Protein AF-B0TQR8-F1 (afdb_monomer_lite)

Radius of gyration: 21.61 Å; chains: 1;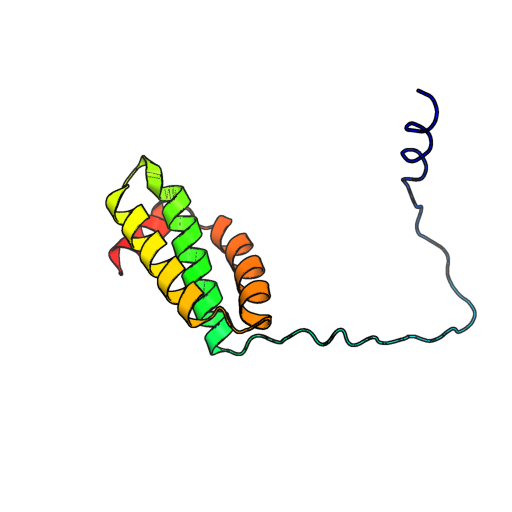 bounding box: 51×49×49 Å

Structure (mmCIF, N/CA/C/O backbone):
data_AF-B0TQR8-F1
#
_entry.id   AF-B0TQR8-F1
#
loop_
_atom_site.group_PDB
_atom_site.id
_atom_site.type_symbol
_atom_site.label_atom_id
_atom_site.label_alt_id
_atom_site.label_comp_id
_atom_site.label_asym_id
_atom_site.label_entity_id
_atom_site.label_seq_id
_atom_site.pdbx_PDB_ins_code
_atom_site.Cartn_x
_atom_site.Cartn_y
_atom_site.Cartn_z
_atom_site.occupancy
_atom_site.B_iso_or_equiv
_atom_site.auth_seq_id
_atom_site.auth_comp_id
_atom_site.auth_asym_id
_atom_site.auth_atom_id
_atom_site.pdbx_PDB_model_num
ATOM 1 N N . MET A 1 1 ? -37.621 -11.074 -23.873 1.00 51.97 1 MET A N 1
ATOM 2 C CA . MET A 1 1 ? -36.938 -11.550 -22.647 1.00 51.97 1 MET A CA 1
ATOM 3 C C . MET A 1 1 ? -36.572 -13.039 -22.744 1.00 51.97 1 MET A C 1
ATOM 5 O O . MET A 1 1 ? -36.926 -13.791 -21.853 1.00 51.97 1 MET A O 1
ATOM 9 N N . ASN A 1 2 ? -35.861 -13.483 -23.793 1.00 44.06 2 ASN A N 1
ATOM 10 C CA . ASN A 1 2 ? -35.463 -14.901 -23.924 1.00 44.06 2 ASN A CA 1
ATOM 11 C C . ASN A 1 2 ? -34.048 -15.139 -24.491 1.00 44.06 2 ASN A C 1
ATOM 13 O O . ASN A 1 2 ? -33.655 -16.284 -24.661 1.00 44.06 2 ASN A O 1
ATOM 17 N N . GLU A 1 3 ? -33.253 -14.087 -24.708 1.00 45.41 3 GLU A N 1
ATOM 18 C CA . GLU A 1 3 ? -31.890 -14.204 -25.267 1.00 45.41 3 GLU A CA 1
ATOM 19 C C . GLU A 1 3 ? -30.776 -14.059 -24.207 1.00 45.41 3 GLU A C 1
ATOM 21 O O . GLU A 1 3 ? -29.649 -14.490 -24.418 1.00 45.41 3 GLU A O 1
ATOM 26 N N . LEU A 1 4 ? -31.076 -13.542 -23.006 1.00 51.94 4 LEU A N 1
ATOM 27 C CA . LEU A 1 4 ? -30.062 -13.315 -21.960 1.00 51.94 4 LEU A CA 1
ATOM 28 C C . LEU A 1 4 ? -29.730 -14.547 -21.089 1.00 51.94 4 LEU A C 1
ATOM 30 O O . LEU A 1 4 ? -28.834 -14.471 -20.253 1.00 51.94 4 LEU A O 1
ATOM 34 N N . ARG A 1 5 ? -30.426 -15.683 -21.254 1.00 45.84 5 ARG A N 1
ATOM 35 C CA . ARG A 1 5 ? -30.239 -16.884 -20.407 1.00 45.84 5 ARG A CA 1
ATOM 36 C C . ARG A 1 5 ? -29.358 -17.978 -21.019 1.00 45.84 5 ARG A C 1
ATOM 38 O O . ARG A 1 5 ? -28.931 -18.861 -20.285 1.00 45.84 5 ARG A O 1
ATOM 45 N N . ARG A 1 6 ? -29.055 -17.931 -22.323 1.00 41.25 6 ARG A N 1
ATOM 46 C CA . ARG A 1 6 ? -28.234 -18.960 -22.998 1.00 41.25 6 ARG A CA 1
ATOM 47 C C . ARG A 1 6 ? -26.723 -18.725 -22.913 1.00 41.25 6 ARG A C 1
ATOM 49 O O . ARG A 1 6 ? -25.966 -19.677 -23.049 1.00 41.25 6 ARG A O 1
ATOM 56 N N . LEU A 1 7 ? -26.281 -17.503 -22.613 1.00 49.50 7 LEU A N 1
ATOM 57 C CA . LEU A 1 7 ? -24.852 -17.172 -22.502 1.00 49.50 7 LEU A CA 1
ATOM 58 C C . LEU A 1 7 ? -24.207 -17.600 -21.168 1.00 49.50 7 LEU A C 1
ATOM 60 O O . LEU A 1 7 ? -22.990 -17.537 -21.038 1.00 49.50 7 LEU A O 1
ATOM 64 N N . VAL A 1 8 ? -24.991 -18.066 -20.187 1.00 50.28 8 VAL A N 1
ATOM 65 C CA . VAL A 1 8 ? -24.501 -18.403 -18.832 1.00 50.28 8 VAL A CA 1
ATOM 66 C C . VAL A 1 8 ? -24.245 -19.913 -18.639 1.00 50.28 8 VAL A C 1
ATOM 68 O O . VAL A 1 8 ? -23.695 -20.315 -17.620 1.00 50.28 8 VAL A O 1
ATOM 71 N N . SER A 1 9 ? -24.562 -20.771 -19.616 1.00 46.19 9 SER A N 1
ATOM 72 C CA . SER A 1 9 ? -24.519 -22.239 -19.434 1.00 46.19 9 SER A CA 1
ATOM 73 C C . SER A 1 9 ? -23.352 -22.979 -20.095 1.00 46.19 9 SER A C 1
ATOM 75 O O . SER A 1 9 ? -23.351 -24.202 -20.062 1.00 46.19 9 SER A O 1
ATOM 77 N N . SER A 1 10 ? -22.342 -22.297 -20.642 1.00 44.28 10 SER A N 1
ATOM 78 C CA . SER A 1 10 ? -21.128 -22.976 -21.147 1.00 44.28 10 SER A CA 1
ATOM 79 C C . SER A 1 10 ? -19.895 -22.730 -20.272 1.00 44.28 10 SER A C 1
ATOM 81 O O . SER A 1 10 ? -18.758 -22.772 -20.741 1.00 44.28 10 SER A O 1
ATOM 83 N N . LEU A 1 11 ? -20.136 -22.462 -18.986 1.00 47.81 11 LEU A N 1
ATOM 84 C CA . LEU A 1 11 ? -19.151 -22.629 -17.929 1.00 47.81 11 LEU A CA 1
ATOM 85 C C . LEU A 1 11 ? -18.955 -24.137 -17.691 1.00 47.81 11 LEU A C 1
ATOM 87 O O . LEU A 1 11 ? -19.932 -24.879 -17.694 1.00 47.81 11 LEU A O 1
ATOM 91 N N . ILE A 1 12 ? -17.721 -24.525 -17.359 1.00 52.12 12 ILE A N 1
ATOM 92 C CA . ILE A 1 12 ? -17.266 -25.849 -16.885 1.00 52.12 12 ILE A CA 1
ATOM 93 C C . ILE A 1 12 ? -16.590 -26.700 -17.978 1.00 52.12 12 ILE A C 1
ATOM 95 O O . ILE A 1 12 ? -17.172 -27.554 -18.637 1.00 52.12 12 ILE A O 1
ATOM 99 N N . VAL A 1 13 ? -15.288 -26.443 -18.104 1.00 51.03 13 VAL A N 1
ATOM 100 C CA . VAL A 1 13 ? -14.262 -27.292 -18.721 1.00 51.03 13 VAL A CA 1
ATOM 101 C C . VAL A 1 13 ? -14.059 -28.550 -17.865 1.00 51.03 13 VAL A C 1
ATOM 103 O O . VAL A 1 13 ? -13.998 -28.419 -16.640 1.00 51.03 13 VAL A O 1
ATOM 106 N N . PRO A 1 14 ? -13.792 -29.722 -18.465 1.00 44.97 14 PRO A N 1
ATOM 107 C CA . PRO A 1 14 ? -12.927 -30.708 -17.841 1.00 44.97 14 PRO A CA 1
ATOM 108 C C . PRO A 1 14 ? -11.617 -30.855 -18.620 1.00 44.97 14 PRO A C 1
ATOM 110 O O . PRO A 1 14 ? -11.565 -31.205 -19.795 1.00 44.97 14 PRO A O 1
ATOM 113 N N . THR A 1 15 ? -10.540 -30.565 -17.902 1.00 58.03 15 THR A N 1
ATOM 114 C CA . THR A 1 15 ? -9.149 -30.895 -18.191 1.00 58.03 15 THR A CA 1
ATOM 115 C C . THR A 1 15 ? -8.943 -32.409 -18.262 1.00 58.03 15 THR A C 1
ATOM 117 O O . THR A 1 15 ? -9.255 -33.087 -17.285 1.00 58.03 15 THR A O 1
ATOM 120 N N . SER A 1 16 ? -8.362 -32.926 -19.349 1.00 49.31 16 SER A N 1
ATOM 121 C CA . SER A 1 16 ? -7.300 -33.961 -19.390 1.00 49.31 16 SER A CA 1
ATOM 122 C C . SER A 1 16 ? -7.269 -34.695 -20.741 1.00 49.31 16 SER A C 1
ATOM 124 O O . SER A 1 16 ? -8.287 -34.815 -21.406 1.00 49.31 16 SER A O 1
ATOM 126 N N . VAL A 1 17 ? -6.086 -35.227 -21.085 1.00 53.84 17 VAL A N 1
ATOM 127 C CA . VAL A 1 17 ? -5.749 -36.099 -22.238 1.00 53.84 17 VAL A CA 1
ATOM 128 C C . VAL A 1 17 ? -5.127 -35.399 -23.470 1.00 53.84 17 VAL A C 1
ATOM 130 O O . VAL A 1 17 ? -5.757 -35.148 -24.485 1.00 53.84 17 VAL A O 1
ATOM 133 N N . TRP A 1 18 ? -3.842 -35.064 -23.300 1.00 47.38 18 TRP A N 1
ATOM 134 C CA . TRP A 1 18 ? -2.667 -35.363 -24.143 1.00 47.38 18 TRP A CA 1
ATOM 135 C C . TRP A 1 18 ? -2.741 -35.362 -25.691 1.00 47.38 18 TRP A C 1
ATOM 137 O O . TRP A 1 18 ? -3.344 -36.235 -26.297 1.00 47.38 18 TRP A O 1
ATOM 147 N N . LEU A 1 19 ? -1.888 -34.481 -26.250 1.00 53.06 19 LEU A N 1
ATOM 148 C CA . LEU A 1 19 ? -1.035 -34.598 -27.453 1.00 53.06 19 LEU A CA 1
ATOM 149 C C . LEU A 1 19 ? -1.685 -34.841 -28.829 1.00 53.06 19 LEU A C 1
ATOM 151 O O . LEU A 1 19 ? -2.234 -35.899 -29.092 1.00 53.06 19 LEU A O 1
ATOM 155 N N . VAL A 1 20 ? -1.431 -33.924 -29.772 1.00 46.81 20 VAL A N 1
ATOM 156 C CA . VAL A 1 20 ? -0.540 -34.102 -30.947 1.00 46.81 20 VAL A CA 1
ATOM 157 C C . VAL A 1 20 ? -0.717 -32.893 -31.879 1.00 46.81 20 VAL A C 1
ATOM 159 O O . VAL A 1 20 ? -1.835 -32.508 -32.198 1.00 46.81 20 VAL A O 1
ATOM 162 N N . GLY A 1 21 ? 0.397 -32.353 -32.381 1.00 39.78 21 GLY A N 1
ATOM 163 C CA . GLY A 1 21 ? 0.416 -31.637 -33.663 1.00 39.78 21 GLY A CA 1
ATOM 164 C C . GLY A 1 21 ? 0.558 -30.126 -33.546 1.00 39.78 21 GLY A C 1
ATOM 165 O O . GLY A 1 21 ? -0.332 -29.437 -33.069 1.00 39.78 21 GLY A O 1
ATOM 166 N N . GLY A 1 22 ? 1.714 -29.623 -33.976 1.00 52.28 22 GLY A N 1
ATOM 167 C CA . GLY A 1 22 ? 2.142 -28.241 -33.814 1.00 52.28 22 GLY A CA 1
ATOM 168 C C . GLY A 1 22 ? 1.182 -27.178 -34.345 1.00 52.28 22 GLY A C 1
ATOM 169 O O . GLY A 1 22 ? 0.644 -27.277 -35.440 1.00 52.28 22 GLY A O 1
ATOM 170 N N . ALA A 1 23 ? 1.096 -26.088 -33.592 1.00 44.97 23 ALA A N 1
ATOM 171 C CA . ALA A 1 23 ? 0.840 -24.762 -34.121 1.00 44.97 23 ALA A CA 1
ATOM 172 C C . ALA A 1 23 ? 1.439 -23.753 -33.138 1.00 44.97 23 ALA A C 1
ATOM 174 O O . ALA A 1 23 ? 0.954 -23.589 -32.025 1.00 44.97 23 ALA A O 1
ATOM 175 N N . MET A 1 24 ? 2.550 -23.147 -33.560 1.00 46.03 24 MET A N 1
ATOM 176 C CA . MET A 1 24 ? 2.937 -21.778 -33.233 1.00 46.03 24 MET A CA 1
ATOM 177 C C . MET A 1 24 ? 2.690 -21.363 -31.772 1.00 46.03 24 MET A C 1
ATOM 179 O O . MET A 1 24 ? 1.693 -20.726 -31.435 1.00 46.03 24 MET A O 1
ATOM 183 N N . PHE A 1 25 ? 3.671 -21.648 -30.910 1.00 47.56 25 PHE A N 1
ATOM 184 C CA . PHE A 1 25 ? 3.898 -2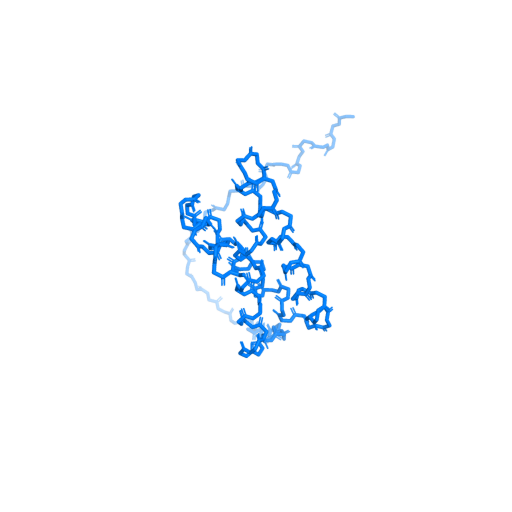0.843 -29.711 1.00 47.56 25 PHE A CA 1
ATOM 185 C C . PHE A 1 25 ? 4.241 -19.425 -30.189 1.00 47.56 25 PHE A C 1
ATOM 187 O O . PHE A 1 25 ? 5.401 -19.045 -30.332 1.00 47.56 25 PHE A O 1
ATOM 194 N N . GLY A 1 26 ? 3.206 -18.647 -30.505 1.00 45.12 26 GLY A N 1
ATOM 195 C CA . GLY A 1 26 ? 3.282 -17.204 -30.538 1.00 45.12 26 GLY A CA 1
ATOM 196 C C . GLY A 1 26 ? 3.579 -16.774 -29.116 1.00 45.12 26 GLY A C 1
ATOM 197 O O . GLY A 1 26 ? 2.668 -16.488 -28.344 1.00 45.12 26 GLY A O 1
ATOM 198 N N . LEU A 1 27 ? 4.861 -16.784 -28.753 1.00 45.66 27 LEU A N 1
ATOM 199 C CA . LEU A 1 27 ? 5.362 -16.085 -27.588 1.00 45.66 27 LEU A CA 1
ATOM 200 C C . LEU A 1 27 ? 5.191 -14.598 -27.900 1.00 45.66 27 LEU A C 1
ATOM 202 O O . LEU A 1 27 ? 6.136 -13.898 -28.253 1.00 45.66 27 LEU A O 1
ATOM 206 N N . THR A 1 28 ? 3.953 -14.111 -27.812 1.00 44.28 28 THR A N 1
ATOM 207 C CA . THR A 1 28 ? 3.710 -12.701 -27.581 1.00 44.28 28 THR A CA 1
ATOM 208 C C . THR A 1 28 ? 4.326 -12.440 -26.218 1.00 44.28 28 THR A C 1
ATOM 210 O O . THR A 1 28 ? 3.694 -12.639 -25.179 1.00 44.28 28 THR A O 1
ATOM 213 N N . VAL A 1 29 ? 5.602 -12.060 -26.215 1.00 47.03 29 VAL A N 1
ATOM 214 C CA . VAL A 1 29 ? 6.160 -11.254 -25.144 1.00 47.03 29 VAL A CA 1
ATOM 215 C C . VAL A 1 29 ? 5.290 -10.006 -25.115 1.00 47.03 29 VAL A C 1
ATOM 217 O O . VAL A 1 29 ? 5.512 -9.040 -25.834 1.00 47.03 29 VAL A O 1
ATOM 220 N N . ALA A 1 30 ? 4.200 -10.067 -24.349 1.00 43.59 30 ALA A N 1
ATOM 221 C CA . ALA A 1 30 ? 3.558 -8.867 -23.873 1.00 43.59 30 ALA A CA 1
ATOM 222 C C . ALA A 1 30 ? 4.694 -8.117 -23.189 1.00 43.59 30 ALA A C 1
ATOM 224 O O . ALA A 1 30 ? 5.246 -8.625 -22.211 1.00 43.59 30 ALA A O 1
ATOM 225 N N . SER A 1 31 ? 5.128 -7.010 -23.793 1.00 41.91 31 SER A N 1
ATOM 226 C CA . SER A 1 31 ? 6.150 -6.125 -23.255 1.00 41.91 31 SER A CA 1
ATOM 227 C C . SER A 1 31 ? 5.636 -5.613 -21.920 1.00 41.91 31 SER A C 1
ATOM 229 O O . SER A 1 31 ? 5.004 -4.565 -21.821 1.00 41.91 31 SER A O 1
ATOM 231 N N . ASP A 1 32 ? 5.823 -6.421 -20.885 1.00 52.16 32 ASP A N 1
ATOM 232 C CA . ASP A 1 32 ? 5.530 -6.063 -19.525 1.00 52.16 32 ASP A CA 1
ATOM 233 C C . ASP A 1 32 ? 6.496 -4.939 -19.214 1.00 52.16 32 ASP A C 1
ATOM 235 O O . ASP A 1 32 ? 7.691 -5.184 -19.052 1.00 52.16 32 ASP A O 1
ATOM 239 N N . ALA A 1 33 ? 5.978 -3.708 -19.178 1.00 56.41 33 ALA A N 1
ATOM 240 C CA . ALA A 1 33 ? 6.696 -2.558 -18.664 1.00 56.41 33 ALA A CA 1
ATOM 241 C C . ALA A 1 33 ? 7.228 -2.950 -17.282 1.00 56.41 33 ALA A C 1
ATOM 243 O O . ALA A 1 33 ? 6.484 -3.052 -16.299 1.00 56.41 33 ALA A O 1
ATOM 244 N N . HIS A 1 34 ? 8.503 -3.319 -17.243 1.00 59.34 34 HIS A N 1
ATOM 245 C CA . HIS A 1 34 ? 9.104 -3.906 -16.069 1.00 59.34 34 HIS A CA 1
ATOM 246 C C . HIS A 1 34 ? 9.499 -2.745 -15.179 1.00 59.34 34 HIS A C 1
ATOM 248 O O . HIS A 1 34 ? 10.378 -1.968 -15.534 1.00 59.34 34 HIS A O 1
ATOM 254 N N . ALA A 1 35 ? 8.815 -2.611 -14.043 1.00 65.75 35 ALA A N 1
ATOM 255 C CA . ALA A 1 35 ? 9.127 -1.557 -13.096 1.00 65.75 35 ALA A CA 1
ATOM 256 C C . ALA A 1 35 ? 10.606 -1.646 -12.690 1.00 65.75 35 ALA A C 1
ATOM 258 O O . ALA A 1 35 ? 11.064 -2.714 -12.247 1.00 65.75 35 ALA A O 1
ATOM 259 N N . GLY A 1 36 ? 11.324 -0.533 -12.822 1.00 77.44 36 GLY A N 1
ATOM 260 C CA . GLY A 1 36 ? 12.669 -0.372 -12.290 1.00 77.44 36 GLY A CA 1
ATOM 261 C C . GLY A 1 36 ? 12.688 -0.591 -10.776 1.00 77.44 36 GLY A C 1
ATOM 262 O O . GLY A 1 36 ? 11.649 -0.617 -10.109 1.00 77.44 36 GLY A O 1
ATOM 263 N N . PHE A 1 37 ? 13.878 -0.779 -10.205 1.00 78.81 37 PHE A N 1
ATOM 264 C CA . PHE A 1 37 ? 14.012 -0.983 -8.759 1.00 78.81 37 PHE A CA 1
ATOM 265 C C . PHE A 1 37 ? 13.388 0.174 -7.958 1.00 78.81 37 PHE A C 1
ATOM 267 O O . PHE A 1 37 ? 12.600 -0.076 -7.048 1.00 78.81 37 PHE A O 1
ATOM 274 N N . ASP A 1 38 ? 13.649 1.417 -8.366 1.00 80.81 38 ASP A N 1
ATOM 275 C CA . ASP A 1 38 ? 13.091 2.621 -7.739 1.00 80.81 38 ASP A CA 1
ATOM 276 C C . ASP A 1 38 ? 11.552 2.651 -7.790 1.00 80.81 38 ASP A C 1
ATOM 278 O O . ASP A 1 38 ? 10.886 2.855 -6.776 1.00 80.81 38 ASP A O 1
ATOM 282 N N . GLU A 1 39 ? 10.963 2.313 -8.940 1.00 80.75 39 GLU A N 1
ATOM 283 C CA . GLU A 1 39 ? 9.508 2.249 -9.108 1.00 80.75 39 GLU A CA 1
ATOM 284 C C . GLU A 1 39 ? 8.870 1.156 -8.243 1.00 80.75 39 GLU A C 1
ATOM 286 O O . GLU A 1 39 ? 7.782 1.352 -7.704 1.00 80.75 39 GLU A O 1
ATOM 291 N N . LYS A 1 40 ? 9.536 0.006 -8.067 1.00 85.81 40 LYS A N 1
ATOM 292 C CA . LYS A 1 40 ? 9.068 -1.067 -7.171 1.00 85.81 40 LYS A CA 1
ATOM 293 C C . LYS A 1 40 ? 9.098 -0.632 -5.711 1.00 85.81 40 LYS A C 1
ATOM 295 O O . LYS A 1 40 ? 8.164 -0.936 -4.966 1.00 85.81 40 LYS A O 1
ATOM 300 N N . VAL A 1 41 ? 10.156 0.067 -5.302 1.00 86.75 41 VAL A N 1
ATOM 301 C CA . VAL A 1 41 ? 10.293 0.601 -3.943 1.00 86.75 41 VAL A CA 1
ATOM 302 C C . VAL A 1 41 ? 9.209 1.647 -3.691 1.00 86.75 41 VAL A C 1
ATOM 304 O O . VAL A 1 41 ? 8.429 1.489 -2.748 1.00 86.75 41 VAL A O 1
ATOM 307 N N . ALA A 1 42 ? 9.078 2.634 -4.579 1.00 86.19 42 ALA A N 1
ATOM 308 C CA . ALA A 1 42 ? 8.039 3.657 -4.525 1.00 86.19 42 ALA A CA 1
ATOM 309 C C . ALA A 1 42 ? 6.631 3.040 -4.475 1.00 86.19 42 ALA A C 1
ATOM 311 O O . ALA A 1 42 ? 5.820 3.391 -3.617 1.00 86.19 42 ALA A O 1
ATOM 312 N N . ALA A 1 43 ? 6.353 2.054 -5.332 1.00 88.31 43 ALA A N 1
ATOM 313 C CA . ALA A 1 43 ? 5.081 1.340 -5.360 1.00 88.31 43 ALA A CA 1
ATOM 314 C C . ALA A 1 43 ? 4.792 0.594 -4.048 1.00 88.31 43 ALA A C 1
ATOM 316 O O . ALA A 1 43 ? 3.662 0.621 -3.565 1.00 88.31 43 ALA A O 1
ATOM 317 N N . SER A 1 44 ? 5.799 -0.048 -3.446 1.00 89.62 44 SER A N 1
ATOM 318 C CA . SER A 1 44 ? 5.670 -0.732 -2.153 1.00 89.62 44 SER A CA 1
ATOM 319 C C . SER A 1 44 ? 5.353 0.245 -1.018 1.00 89.62 44 SER A C 1
ATOM 321 O O . SER A 1 44 ? 4.468 -0.029 -0.204 1.00 89.62 44 SER A O 1
ATOM 323 N N . PHE A 1 45 ? 6.042 1.387 -0.952 1.00 90.00 45 PHE A N 1
ATOM 324 C CA . PHE A 1 45 ? 5.784 2.397 0.078 1.00 90.00 45 PHE A CA 1
ATOM 325 C C . PHE A 1 45 ? 4.411 3.047 -0.090 1.00 90.00 45 PHE A C 1
ATOM 327 O O . PHE A 1 45 ? 3.624 3.038 0.858 1.00 90.00 45 PHE A O 1
ATOM 334 N N . ALA A 1 46 ? 4.076 3.503 -1.299 1.00 90.31 46 ALA A N 1
ATOM 335 C CA . ALA A 1 46 ? 2.769 4.084 -1.595 1.00 90.31 46 ALA A CA 1
ATOM 336 C C . ALA A 1 46 ? 1.627 3.107 -1.265 1.00 90.31 46 ALA A C 1
ATOM 338 O O . ALA A 1 46 ? 0.666 3.475 -0.592 1.00 90.31 46 ALA A O 1
ATOM 339 N N . ALA A 1 47 ? 1.768 1.831 -1.644 1.00 93.25 47 ALA A N 1
ATOM 340 C CA . ALA A 1 47 ? 0.788 0.793 -1.337 1.00 93.25 47 ALA A CA 1
ATOM 341 C C . ALA A 1 47 ? 0.592 0.586 0.175 1.00 93.25 47 ALA A C 1
ATOM 343 O O . ALA A 1 47 ? -0.540 0.459 0.646 1.00 93.25 47 ALA A O 1
ATOM 344 N N . LYS A 1 48 ? 1.681 0.556 0.954 1.00 93.12 48 LYS A N 1
ATOM 345 C CA . LYS A 1 48 ? 1.611 0.434 2.419 1.00 93.12 48 LYS A CA 1
ATOM 346 C C . LYS A 1 48 ? 0.922 1.640 3.044 1.00 93.12 48 LYS A C 1
ATOM 348 O O . LYS A 1 48 ? 0.057 1.457 3.900 1.00 93.12 48 LYS A O 1
ATOM 353 N N . TYR A 1 49 ? 1.27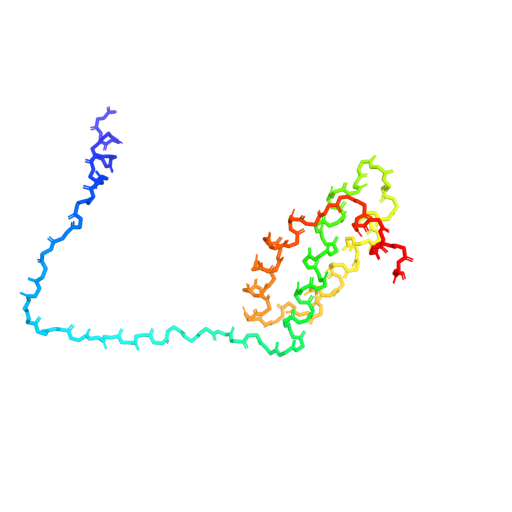7 2.847 2.615 1.00 93.31 49 TYR A N 1
ATOM 354 C CA . TYR A 1 49 ? 0.703 4.074 3.154 1.00 93.31 49 TYR A CA 1
ATOM 355 C C . TYR A 1 49 ? -0.784 4.201 2.840 1.00 93.31 49 TYR A C 1
ATOM 357 O O . TYR A 1 49 ? -1.564 4.464 3.753 1.00 93.31 49 TYR A O 1
ATOM 365 N N . GLU A 1 50 ? -1.205 3.900 1.612 1.00 94.06 50 GLU A N 1
ATOM 366 C CA . GLU A 1 50 ? -2.618 3.953 1.234 1.00 94.06 50 GLU A CA 1
ATOM 367 C C . GLU A 1 50 ? -3.459 2.948 2.038 1.00 94.06 50 GLU A C 1
ATOM 369 O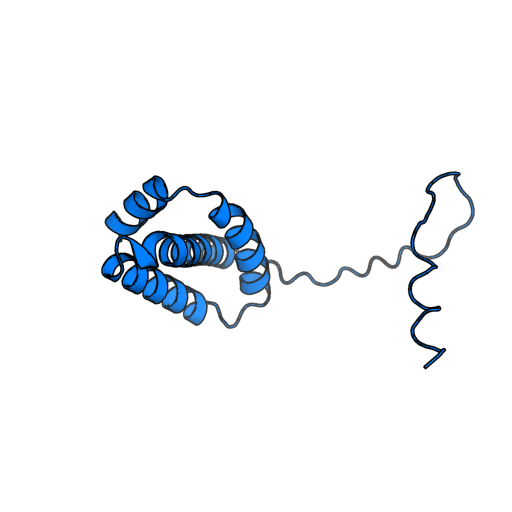 O . GLU A 1 50 ? -4.501 3.293 2.601 1.00 94.06 50 GLU A O 1
ATOM 374 N N . VAL A 1 51 ? -2.993 1.701 2.164 1.00 94.62 51 VAL A N 1
ATOM 375 C CA . VAL A 1 51 ? -3.706 0.683 2.947 1.00 94.62 51 VAL A CA 1
ATOM 376 C C . VAL A 1 51 ? -3.756 1.056 4.426 1.00 94.62 51 VAL A C 1
ATOM 378 O O . VAL A 1 51 ? -4.797 0.908 5.071 1.00 94.62 51 VAL A O 1
ATOM 381 N N . CYS A 1 52 ? -2.651 1.548 4.982 1.00 93.00 52 CYS A N 1
ATOM 382 C CA . CYS A 1 52 ? -2.618 1.957 6.375 1.00 93.00 52 CYS A CA 1
ATOM 383 C C . CYS A 1 52 ? -3.486 3.188 6.644 1.00 93.00 52 CYS A C 1
ATOM 385 O O . CYS A 1 52 ? -4.148 3.220 7.681 1.00 93.00 52 CYS A O 1
ATOM 387 N N . ALA A 1 53 ? -3.576 4.133 5.707 1.00 94.19 53 ALA A N 1
ATOM 388 C CA . ALA A 1 53 ? -4.508 5.251 5.786 1.00 94.19 53 ALA A CA 1
ATOM 389 C C . ALA A 1 53 ? -5.957 4.756 5.884 1.00 94.19 53 ALA A C 1
ATOM 391 O O . ALA A 1 53 ? -6.680 5.132 6.805 1.00 94.19 53 ALA A O 1
ATOM 392 N N . LEU A 1 54 ? -6.362 3.831 5.007 1.00 93.81 54 LEU A N 1
ATOM 393 C CA . LEU A 1 54 ? -7.706 3.243 5.037 1.00 93.81 54 LEU A CA 1
ATOM 394 C C . LEU A 1 54 ? -7.999 2.532 6.364 1.00 93.81 54 LEU A C 1
ATOM 396 O O . LEU A 1 54 ? -9.082 2.680 6.923 1.00 93.81 54 LEU A O 1
ATOM 400 N N . LYS A 1 55 ? -7.027 1.787 6.899 1.00 92.25 55 LYS A N 1
ATOM 401 C CA . LYS A 1 55 ? -7.191 1.037 8.154 1.00 92.25 55 LYS A CA 1
ATOM 402 C C . LYS A 1 55 ? -7.189 1.912 9.406 1.00 92.25 55 LYS A C 1
ATOM 404 O O . LYS A 1 55 ? -7.717 1.476 10.434 1.00 92.25 55 LYS A O 1
ATOM 409 N N . LEU A 1 56 ? -6.564 3.088 9.346 1.00 91.56 56 LEU A N 1
ATOM 410 C CA . LEU A 1 56 ? -6.461 4.025 10.464 1.00 91.56 56 LEU A CA 1
ATOM 411 C C . LEU A 1 56 ? -7.498 5.146 10.423 1.00 91.56 56 LEU A C 1
ATOM 413 O O . LEU A 1 56 ? -7.676 5.770 11.468 1.00 91.56 56 LEU A O 1
ATOM 417 N N . LYS A 1 57 ? -8.203 5.342 9.298 1.00 92.06 57 LYS A N 1
ATOM 418 C CA . LYS A 1 57 ? -9.175 6.424 9.057 1.00 92.06 57 LYS A CA 1
ATOM 419 C C . LYS A 1 57 ? -10.085 6.716 10.252 1.00 92.06 57 LYS A C 1
ATOM 421 O O . LYS A 1 57 ? -10.193 7.865 10.655 1.00 92.06 57 LYS A O 1
ATOM 426 N N . ASP A 1 58 ? -10.669 5.677 10.846 1.00 89.06 58 ASP A N 1
ATOM 427 C CA . ASP A 1 58 ? -11.648 5.834 11.932 1.00 89.06 58 ASP A CA 1
ATOM 428 C C . ASP A 1 58 ? -11.001 5.943 13.323 1.00 89.06 58 ASP A C 1
ATOM 430 O O . ASP A 1 58 ? -11.616 6.421 14.265 1.00 89.06 58 ASP A O 1
ATOM 434 N N . SER A 1 59 ? -9.755 5.482 13.476 1.00 89.62 59 SER A N 1
ATOM 435 C CA . SER A 1 59 ? -9.080 5.430 14.784 1.00 89.62 59 SER A CA 1
ATOM 436 C C . SER A 1 59 ? -8.115 6.586 15.031 1.00 89.62 59 SER A C 1
ATOM 438 O O . SER A 1 59 ? -7.912 6.977 16.172 1.00 89.62 59 SER A O 1
ATOM 440 N N . ASN A 1 60 ? -7.449 7.069 13.982 1.00 87.75 60 ASN A N 1
ATOM 441 C CA . ASN A 1 60 ? -6.447 8.132 14.015 1.00 87.75 60 ASN A CA 1
ATOM 442 C C . ASN A 1 60 ? -6.523 8.889 12.678 1.00 87.75 60 ASN A C 1
ATOM 444 O O . ASN A 1 60 ? -5.690 8.660 11.794 1.00 87.75 60 ASN A O 1
ATOM 448 N N . PRO A 1 61 ? -7.536 9.757 12.503 1.00 89.25 61 PRO A N 1
ATOM 449 C CA . PRO A 1 61 ? -7.815 10.409 11.225 1.00 89.25 61 PRO A CA 1
ATOM 450 C C . PRO A 1 61 ? -6.659 11.297 10.753 1.00 89.25 61 PRO A C 1
ATOM 452 O O . PRO A 1 61 ? -6.344 11.292 9.569 1.00 89.25 61 PRO A O 1
ATOM 455 N N . ILE A 1 62 ? -5.962 11.978 11.669 1.00 89.69 62 ILE A N 1
ATOM 456 C CA . ILE A 1 62 ? -4.801 12.824 11.343 1.00 89.69 62 ILE A CA 1
ATOM 457 C C . ILE A 1 62 ? -3.692 11.986 10.691 1.00 89.69 62 ILE A C 1
ATOM 459 O O . ILE A 1 62 ? -3.258 12.286 9.584 1.00 89.69 62 ILE A O 1
ATOM 463 N N . MET A 1 63 ? -3.296 10.873 11.323 1.00 89.25 63 MET A N 1
ATOM 464 C CA . MET A 1 63 ? -2.285 9.964 10.762 1.00 89.25 63 MET A CA 1
ATOM 465 C C . MET A 1 63 ? -2.733 9.352 9.433 1.00 89.25 63 MET A C 1
ATOM 467 O O . MET A 1 63 ? -1.917 9.161 8.534 1.00 89.25 63 MET A O 1
ATOM 471 N N . ALA A 1 64 ? -4.022 9.031 9.298 1.00 91.94 64 ALA A N 1
ATOM 472 C CA . ALA A 1 64 ? -4.564 8.496 8.057 1.00 91.94 64 ALA A CA 1
ATOM 473 C C . ALA A 1 64 ? -4.480 9.510 6.906 1.00 91.94 64 ALA A C 1
ATOM 475 O O . ALA A 1 64 ? -4.112 9.133 5.794 1.00 91.94 64 ALA A O 1
ATOM 476 N N . ILE A 1 65 ? -4.768 10.786 7.173 1.00 92.31 65 ILE A N 1
ATOM 477 C CA . ILE A 1 65 ? -4.644 11.869 6.191 1.00 92.31 65 ILE A CA 1
ATOM 478 C C . ILE A 1 65 ? -3.179 12.052 5.786 1.00 92.31 65 ILE A C 1
ATOM 480 O O . ILE A 1 65 ? -2.890 12.065 4.592 1.00 92.31 65 ILE A O 1
ATOM 484 N N . THR A 1 66 ? -2.248 12.100 6.745 1.00 91.94 66 THR A N 1
ATOM 485 C CA . THR A 1 66 ? -0.808 12.222 6.456 1.00 91.94 66 THR A CA 1
ATOM 486 C C . THR A 1 66 ? -0.299 11.068 5.594 1.00 91.94 66 THR A C 1
ATOM 488 O O . THR A 1 66 ? 0.376 11.288 4.590 1.00 91.94 66 THR A O 1
ATOM 491 N N . LEU A 1 67 ? -0.664 9.829 5.942 1.00 92.25 67 LEU A N 1
ATOM 492 C CA . LEU A 1 67 ? -0.304 8.642 5.164 1.00 92.25 67 LEU A CA 1
ATOM 493 C C . LEU A 1 67 ? -0.860 8.702 3.742 1.00 92.25 67 LEU A C 1
ATOM 495 O O . LEU A 1 67 ? -0.154 8.370 2.794 1.00 92.25 67 LEU A O 1
ATOM 499 N N . LYS A 1 68 ? -2.116 9.129 3.586 1.00 92.88 68 LYS A N 1
ATOM 500 C CA . LYS A 1 68 ? -2.730 9.265 2.268 1.00 92.88 68 LYS A CA 1
ATOM 501 C C . LYS A 1 68 ? -2.029 10.335 1.432 1.00 92.88 68 LYS A C 1
ATOM 503 O O . LYS A 1 68 ? -1.674 10.052 0.296 1.00 92.88 68 LYS A O 1
ATOM 508 N N . ALA A 1 69 ? -1.741 11.497 2.013 1.00 92.44 69 ALA A N 1
ATOM 509 C CA . ALA A 1 69 ? -1.007 12.561 1.336 1.00 92.44 69 ALA A CA 1
ATOM 510 C C . ALA A 1 69 ? 0.377 12.088 0.859 1.00 92.44 69 ALA A C 1
ATOM 512 O O . ALA A 1 69 ? 0.743 12.329 -0.286 1.00 92.44 69 ALA A O 1
ATOM 513 N N . LYS A 1 70 ? 1.110 11.337 1.694 1.00 90.25 70 LYS A N 1
ATOM 514 C CA . LYS A 1 70 ? 2.403 10.737 1.319 1.00 90.25 70 LYS A CA 1
ATOM 515 C C . LYS A 1 70 ? 2.276 9.683 0.221 1.00 90.25 70 LYS A C 1
ATOM 517 O O . LYS A 1 70 ? 3.117 9.616 -0.670 1.00 90.25 70 LYS A O 1
ATOM 522 N N . ALA A 1 71 ? 1.235 8.853 0.270 1.00 89.69 71 ALA A N 1
ATOM 523 C CA . ALA A 1 71 ? 0.970 7.870 -0.776 1.00 89.69 71 ALA A CA 1
ATOM 524 C C . ALA A 1 71 ? 0.676 8.553 -2.121 1.00 89.69 71 ALA A C 1
ATOM 526 O O . ALA A 1 71 ? 1.199 8.126 -3.152 1.00 89.69 71 ALA A O 1
ATOM 527 N N . ASP A 1 72 ? -0.117 9.624 -2.094 1.00 89.56 72 ASP A N 1
ATOM 528 C CA . ASP A 1 72 ? -0.487 10.408 -3.271 1.00 89.56 72 ASP A CA 1
ATOM 529 C C . ASP A 1 72 ? 0.721 11.184 -3.826 1.00 89.56 72 ASP A C 1
ATOM 531 O O . ASP A 1 72 ? 0.900 11.234 -5.040 1.00 89.56 72 ASP A O 1
ATOM 535 N N . GLU A 1 73 ? 1.593 11.718 -2.964 1.00 89.75 73 GLU A N 1
ATOM 536 C CA . GLU A 1 73 ? 2.862 12.367 -3.334 1.00 89.75 73 GLU A CA 1
ATOM 537 C C . GLU A 1 73 ? 3.770 11.406 -4.121 1.00 89.75 73 GLU A C 1
ATOM 539 O O . GLU A 1 73 ? 4.151 11.699 -5.254 1.00 89.75 73 GLU A O 1
ATOM 544 N N . ILE A 1 74 ? 4.031 10.214 -3.570 1.00 85.62 74 ILE A N 1
ATOM 545 C CA . ILE A 1 74 ? 4.856 9.182 -4.223 1.00 85.62 74 ILE A CA 1
ATOM 546 C C . ILE A 1 74 ? 4.202 8.693 -5.517 1.00 85.62 74 ILE A C 1
ATOM 548 O O . ILE A 1 74 ? 4.880 8.456 -6.516 1.00 85.62 74 ILE A O 1
ATOM 552 N N . SER A 1 75 ? 2.878 8.521 -5.507 1.00 84.19 75 SER A N 1
ATOM 553 C CA . SER A 1 75 ? 2.153 8.079 -6.697 1.00 84.19 75 SER A CA 1
ATOM 554 C C . SER A 1 75 ? 2.274 9.105 -7.813 1.00 84.19 75 SER A C 1
ATOM 556 O O . SER A 1 75 ? 2.580 8.726 -8.938 1.00 84.19 75 SER A O 1
ATOM 558 N N . ARG A 1 76 ? 2.106 10.397 -7.503 1.00 83.69 76 ARG A N 1
ATOM 559 C CA . ARG A 1 76 ? 2.223 11.487 -8.477 1.00 83.69 76 ARG A CA 1
ATOM 560 C C . ARG A 1 76 ? 3.614 11.604 -9.082 1.00 83.69 76 ARG A C 1
ATOM 562 O O . ARG A 1 76 ? 3.699 11.823 -10.285 1.00 83.69 76 ARG A O 1
ATOM 569 N N . ASP A 1 77 ? 4.665 11.403 -8.292 1.00 80.69 77 ASP A N 1
ATOM 570 C CA . ASP A 1 77 ? 6.047 11.386 -8.790 1.00 80.69 77 ASP A CA 1
ATOM 571 C C . ASP A 1 77 ? 6.283 10.260 -9.815 1.00 80.69 77 ASP A C 1
ATOM 573 O O . ASP A 1 77 ? 7.046 10.411 -10.766 1.00 80.69 77 ASP A O 1
ATOM 577 N N . LYS A 1 78 ? 5.571 9.132 -9.673 1.00 75.25 78 LYS A N 1
ATOM 578 C CA . LYS A 1 78 ? 5.720 7.946 -10.533 1.00 75.25 78 LYS A CA 1
ATOM 579 C C . LYS A 1 78 ? 4.601 7.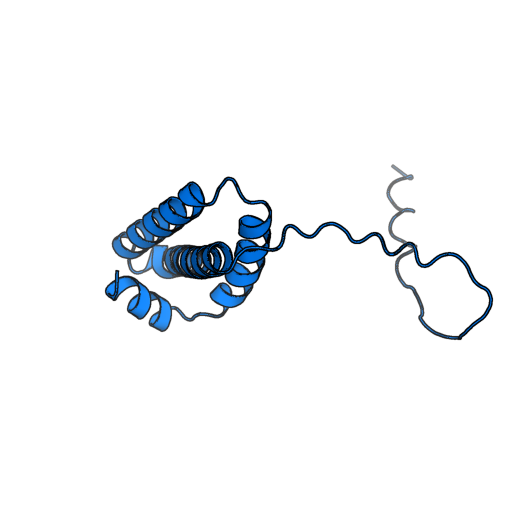750 -11.564 1.00 75.25 78 LYS A C 1
ATOM 581 O O . LYS A 1 78 ? 4.582 6.725 -12.248 1.00 75.25 78 LYS A O 1
ATOM 586 N N . LEU A 1 79 ? 3.692 8.719 -11.732 1.00 64.88 79 LEU A N 1
ATOM 587 C CA . LEU A 1 79 ? 2.500 8.611 -12.598 1.00 64.88 79 LEU A CA 1
ATOM 588 C C . LEU A 1 79 ? 2.793 8.499 -14.114 1.00 64.88 79 LEU A C 1
ATOM 590 O O . LEU A 1 79 ? 1.855 8.367 -14.896 1.00 64.88 79 LEU A O 1
ATOM 594 N N . GLY A 1 80 ? 4.058 8.495 -14.544 1.00 61.44 80 GLY A N 1
ATOM 595 C CA . GLY A 1 80 ? 4.460 8.305 -15.946 1.00 61.44 80 GLY A CA 1
ATOM 596 C C . GLY A 1 80 ? 4.866 6.876 -16.339 1.00 61.44 80 GLY A C 1
ATOM 597 O O . GLY A 1 80 ? 4.989 6.590 -17.528 1.00 61.44 80 GLY A O 1
ATOM 598 N N . GLY A 1 81 ? 5.076 5.966 -15.378 1.00 67.25 81 GLY A N 1
ATOM 599 C CA . GLY A 1 81 ? 5.608 4.622 -15.638 1.00 67.25 81 GLY A CA 1
ATOM 600 C C . GLY A 1 81 ? 4.532 3.533 -15.652 1.00 67.25 81 GLY A C 1
ATOM 601 O O . GLY A 1 81 ? 3.950 3.206 -14.616 1.00 67.25 81 GLY A O 1
ATOM 602 N N . GLY A 1 82 ? 4.295 2.879 -16.796 1.00 71.38 82 GLY A N 1
ATOM 603 C CA . GLY A 1 82 ? 3.381 1.723 -16.880 1.00 71.38 82 GLY A CA 1
ATOM 604 C C . GLY A 1 82 ? 3.757 0.572 -15.927 1.00 71.38 82 GLY A C 1
ATOM 605 O O . GLY A 1 82 ? 2.885 -0.156 -15.441 1.00 71.38 82 GLY A O 1
ATOM 606 N N . GLY A 1 83 ? 5.045 0.455 -15.582 1.00 78.56 83 GLY A N 1
ATOM 607 C CA . GLY A 1 83 ? 5.551 -0.509 -14.605 1.00 78.56 83 GLY A CA 1
ATOM 608 C C . GLY A 1 83 ? 5.139 -0.194 -13.165 1.00 78.56 83 GLY A C 1
ATOM 609 O O . GLY A 1 83 ? 4.755 -1.110 -12.426 1.00 78.56 83 GLY A O 1
ATOM 610 N N . TYR A 1 84 ? 5.137 1.085 -12.774 1.00 83.19 84 TYR A N 1
ATOM 611 C CA . TYR A 1 84 ? 4.752 1.524 -11.431 1.00 83.19 84 TYR A CA 1
ATOM 612 C C . TYR A 1 84 ? 3.337 1.063 -11.067 1.00 83.19 84 TYR A C 1
ATOM 614 O O . TYR A 1 84 ? 3.130 0.456 -10.017 1.00 83.19 84 TYR A O 1
ATOM 622 N N . ILE A 1 85 ? 2.365 1.255 -11.963 1.00 84.06 85 ILE A N 1
ATOM 623 C CA . ILE A 1 85 ? 0.957 0.906 -11.708 1.00 84.06 85 ILE A CA 1
ATOM 624 C C . ILE A 1 85 ? 0.793 -0.604 -11.476 1.00 84.06 85 ILE A C 1
ATOM 626 O O . ILE A 1 85 ? 0.056 -1.034 -10.578 1.00 84.06 85 ILE A O 1
ATOM 630 N N . LYS A 1 86 ? 1.492 -1.434 -12.265 1.00 85.12 86 LYS A N 1
ATOM 631 C CA . LYS A 1 86 ? 1.463 -2.897 -12.112 1.00 85.12 86 LYS A CA 1
ATOM 632 C C . LYS A 1 86 ? 2.097 -3.323 -10.784 1.00 85.12 86 LYS A C 1
ATOM 634 O O . LYS A 1 86 ? 1.519 -4.149 -10.070 1.00 85.12 86 LYS A O 1
ATOM 639 N N . ALA A 1 87 ? 3.242 -2.739 -10.427 1.00 87.25 87 ALA A N 1
ATOM 640 C CA . ALA A 1 87 ? 3.909 -2.988 -9.151 1.00 87.25 87 ALA A CA 1
ATOM 641 C C . ALA A 1 87 ? 3.036 -2.553 -7.963 1.00 87.25 87 ALA A C 1
ATOM 643 O O . ALA A 1 87 ? 2.844 -3.322 -7.023 1.00 87.25 87 ALA A O 1
ATOM 644 N N . PHE A 1 88 ? 2.416 -1.379 -8.049 1.00 88.56 88 PHE A N 1
ATOM 645 C CA . PHE A 1 88 ? 1.556 -0.821 -7.013 1.00 88.56 88 PHE A CA 1
ATOM 646 C C . PHE A 1 88 ? 0.353 -1.714 -6.724 1.00 88.56 88 PHE A C 1
ATOM 648 O O . PHE A 1 88 ? 0.105 -2.065 -5.573 1.00 88.56 88 PHE A O 1
ATOM 655 N N . LYS A 1 89 ? -0.356 -2.184 -7.760 1.00 89.19 89 LYS A N 1
ATOM 656 C CA . LYS A 1 89 ? -1.477 -3.124 -7.583 1.00 89.19 89 LYS A CA 1
ATOM 657 C C . LYS A 1 89 ? -1.041 -4.420 -6.893 1.00 89.19 89 LYS A C 1
ATOM 659 O O . LYS A 1 89 ? -1.776 -4.943 -6.053 1.00 89.19 89 LYS A O 1
ATOM 664 N N . LYS A 1 90 ? 0.141 -4.946 -7.233 1.00 90.69 90 LYS A N 1
ATOM 665 C CA . LYS A 1 90 ? 0.696 -6.160 -6.613 1.00 90.69 90 LYS A CA 1
ATOM 666 C C . LYS A 1 90 ? 1.044 -5.928 -5.142 1.00 90.69 90 LYS A C 1
ATOM 668 O O . LYS A 1 90 ? 0.656 -6.728 -4.292 1.00 90.69 90 LYS A O 1
ATOM 673 N N . GLU A 1 91 ? 1.732 -4.835 -4.837 1.00 91.56 91 GLU A N 1
ATOM 674 C CA . GLU A 1 91 ? 2.145 -4.507 -3.472 1.00 91.56 91 GLU A CA 1
ATOM 675 C C . GLU A 1 91 ? 0.960 -4.095 -2.590 1.00 91.56 91 GLU A C 1
ATOM 677 O O . GLU A 1 91 ? 0.916 -4.473 -1.424 1.00 91.56 91 GLU A O 1
ATOM 682 N N . LYS A 1 92 ? -0.074 -3.449 -3.141 1.00 91.56 92 LYS A N 1
ATOM 683 C CA . LYS A 1 92 ? -1.311 -3.104 -2.419 1.00 91.56 92 LYS A CA 1
ATOM 684 C C . LYS A 1 92 ? -2.047 -4.336 -1.901 1.00 91.56 92 LYS A C 1
ATOM 686 O O . LYS A 1 92 ? -2.489 -4.348 -0.753 1.00 91.56 92 LYS A O 1
ATOM 691 N N . LYS A 1 93 ? -2.112 -5.411 -2.698 1.00 91.56 93 LYS A N 1
ATOM 692 C CA . LYS A 1 93 ? -2.675 -6.699 -2.250 1.00 91.56 93 LYS A CA 1
ATOM 693 C C . LYS A 1 93 ? -1.901 -7.274 -1.063 1.00 91.56 93 LYS A C 1
ATOM 695 O O . LYS A 1 93 ? -2.514 -7.727 -0.103 1.00 91.56 93 LYS A O 1
ATOM 700 N N . LYS A 1 94 ? -0.566 -7.215 -1.098 1.00 91.06 94 LYS A N 1
ATOM 701 C CA . LYS A 1 94 ? 0.280 -7.667 0.018 1.00 91.06 94 LYS A CA 1
ATOM 702 C C . LYS A 1 94 ? 0.125 -6.772 1.246 1.00 91.06 94 LYS A C 1
ATOM 704 O O . LYS A 1 94 ? -0.020 -7.270 2.358 1.00 91.06 94 LYS A O 1
ATOM 709 N N . ALA A 1 95 ? 0.106 -5.455 1.049 1.00 91.19 95 ALA A N 1
ATOM 710 C CA . ALA A 1 95 ? -0.068 -4.474 2.111 1.00 91.19 95 ALA A CA 1
ATOM 711 C C . ALA A 1 95 ? -1.417 -4.632 2.828 1.00 91.19 95 ALA A C 1
ATOM 713 O O . ALA A 1 95 ? -1.507 -4.359 4.023 1.00 91.19 95 ALA A O 1
ATOM 714 N N . TRP A 1 96 ? -2.448 -5.155 2.154 1.00 91.44 96 TRP A N 1
ATOM 715 C CA . TRP A 1 96 ? -3.733 -5.475 2.781 1.00 91.44 96 TRP A CA 1
ATOM 716 C C . TRP A 1 96 ? -3.629 -6.481 3.935 1.00 91.44 96 TRP A C 1
ATOM 718 O O . TRP A 1 96 ? -4.467 -6.455 4.836 1.00 91.44 96 TRP A O 1
ATOM 728 N N . LEU A 1 97 ? -2.584 -7.308 3.978 1.00 92.88 97 LEU A N 1
ATOM 729 C CA . LEU A 1 97 ? -2.335 -8.248 5.076 1.00 92.88 97 LEU A CA 1
ATOM 730 C C . LEU A 1 97 ? -1.727 -7.575 6.322 1.00 92.88 97 LEU A C 1
ATOM 732 O O . LEU A 1 97 ? -1.729 -8.162 7.401 1.00 92.88 97 LEU A O 1
ATOM 736 N N . ILE A 1 98 ? -1.245 -6.331 6.213 1.00 90.88 98 ILE A N 1
ATOM 737 C CA . ILE A 1 98 ? -0.639 -5.590 7.330 1.00 90.88 98 ILE A CA 1
ATOM 738 C C . ILE A 1 98 ? -1.706 -5.261 8.372 1.00 90.88 98 ILE A C 1
ATOM 740 O O . ILE A 1 98 ? -2.762 -4.709 8.055 1.00 90.88 98 ILE A O 1
ATOM 744 N N . ASN A 1 99 ? -1.449 -5.566 9.641 1.00 91.75 99 ASN A N 1
ATOM 745 C CA . ASN A 1 99 ? -2.421 -5.319 10.702 1.00 91.75 99 ASN A CA 1
ATOM 746 C C . ASN A 1 99 ? -2.450 -3.835 11.141 1.00 91.75 99 ASN A C 1
ATOM 748 O O . ASN A 1 99 ? -1.521 -3.061 10.902 1.00 91.75 99 ASN A O 1
ATOM 752 N N . LYS A 1 100 ? -3.513 -3.422 11.849 1.00 89.69 100 LYS A N 1
ATOM 753 C CA . LYS A 1 100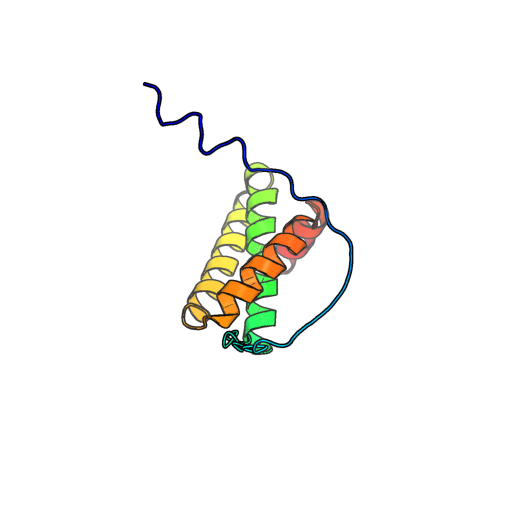 ? -3.657 -2.034 12.339 1.00 89.69 100 LYS A CA 1
ATOM 754 C C . LYS A 1 100 ? -2.503 -1.590 13.258 1.00 89.69 100 LYS A C 1
ATOM 756 O O . LYS A 1 100 ? -2.120 -0.423 13.231 1.00 89.69 100 LYS A O 1
ATOM 761 N N . LYS A 1 101 ? -1.927 -2.492 14.068 1.00 89.25 101 LYS A N 1
ATOM 762 C CA . LYS A 1 101 ? -0.801 -2.171 14.972 1.00 89.25 101 LYS A CA 1
ATOM 763 C C . LYS A 1 101 ? 0.469 -1.824 14.186 1.00 89.25 101 LYS A C 1
ATOM 765 O O . LYS A 1 101 ? 1.116 -0.829 14.497 1.00 89.25 101 LYS A O 1
ATOM 770 N N . GLN A 1 102 ? 0.782 -2.597 13.151 1.00 89.44 102 GLN A N 1
ATOM 771 C CA . GLN A 1 102 ? 1.893 -2.354 12.235 1.00 89.44 102 GLN A CA 1
ATOM 772 C C . GLN A 1 102 ? 1.692 -1.039 11.484 1.00 89.44 102 GLN A C 1
ATOM 774 O O . GLN A 1 102 ? 2.614 -0.235 11.435 1.00 89.44 102 GLN A O 1
ATOM 779 N N . CYS A 1 103 ? 0.477 -0.761 11.003 1.00 89.31 103 CYS A N 1
ATOM 780 C CA . CYS A 1 103 ? 0.161 0.519 10.369 1.00 89.31 103 CYS A CA 1
ATOM 781 C C . CYS A 1 103 ? 0.403 1.723 11.284 1.00 89.31 103 CYS A C 1
ATOM 783 O O . CYS A 1 103 ? 0.980 2.710 10.841 1.00 89.31 103 CYS A O 1
ATOM 785 N N . ARG A 1 104 ? 0.045 1.635 12.573 1.00 87.75 104 ARG A N 1
ATOM 786 C CA . ARG A 1 104 ? 0.384 2.691 13.544 1.00 87.75 104 ARG A CA 1
ATOM 787 C C . ARG A 1 104 ? 1.889 2.859 13.719 1.00 87.75 104 ARG A C 1
ATOM 789 O O . ARG A 1 104 ? 2.352 3.984 13.832 1.00 87.75 104 ARG A O 1
ATOM 796 N N . LYS A 1 105 ? 2.652 1.762 13.739 1.00 88.81 105 LYS A N 1
ATOM 797 C CA . LYS A 1 105 ? 4.118 1.826 13.830 1.00 88.81 105 LYS A CA 1
ATOM 798 C C . LYS A 1 105 ? 4.724 2.494 12.592 1.00 88.81 105 LYS A C 1
ATOM 800 O O . LYS A 1 105 ? 5.598 3.333 12.745 1.00 88.81 105 LYS A O 1
ATOM 805 N N . PHE A 1 106 ? 4.225 2.172 11.397 1.00 84.19 106 PHE A N 1
ATOM 806 C CA . PHE A 1 106 ? 4.645 2.836 10.161 1.00 84.19 106 PHE A CA 1
ATOM 807 C C . PHE A 1 106 ? 4.310 4.328 10.168 1.00 84.19 106 PHE A C 1
ATOM 809 O O . PHE A 1 106 ? 5.173 5.126 9.837 1.00 84.19 106 PHE A O 1
ATOM 816 N N . ALA A 1 107 ? 3.102 4.702 10.594 1.00 84.19 107 ALA A N 1
ATOM 817 C CA . ALA A 1 107 ? 2.657 6.095 10.626 1.00 84.19 107 ALA A CA 1
ATOM 818 C C . ALA A 1 107 ? 3.467 6.985 11.580 1.00 84.19 107 ALA A C 1
ATOM 820 O O . ALA A 1 107 ? 3.595 8.172 11.331 1.00 84.19 107 ALA A O 1
ATOM 821 N N . ARG A 1 108 ? 3.991 6.424 12.677 1.00 85.06 108 ARG A N 1
ATOM 822 C CA . ARG A 1 108 ? 4.822 7.161 13.646 1.00 85.06 108 ARG A CA 1
ATOM 823 C C . ARG A 1 108 ? 6.252 7.414 13.171 1.00 85.06 108 ARG A C 1
ATOM 825 O O . ARG A 1 108 ? 6.938 8.219 13.782 1.00 85.06 108 ARG A O 1
ATOM 832 N N . ASN A 1 109 ? 6.706 6.679 12.160 1.00 78.69 109 ASN A N 1
ATOM 833 C CA . ASN A 1 109 ? 8.058 6.783 11.611 1.00 78.69 109 ASN A CA 1
ATOM 834 C C . ASN A 1 109 ? 8.098 7.653 10.338 1.00 78.69 109 ASN A C 1
ATOM 836 O O . ASN A 1 109 ? 9.051 7.553 9.569 1.00 78.69 109 ASN A O 1
ATOM 840 N N . ILE A 1 110 ? 7.037 8.425 10.091 1.00 71.56 110 ILE A N 1
ATOM 841 C CA . ILE A 1 110 ? 6.912 9.428 9.025 1.00 71.56 110 ILE A CA 1
ATOM 842 C C . ILE A 1 110 ? 6.995 10.794 9.688 1.00 71.56 110 ILE A C 1
ATOM 844 O O . ILE A 1 110 ? 7.674 11.663 9.106 1.00 71.56 110 ILE A O 1
#

pLDDT: mean 74.89, std 18.97, range [39.78, 94.62]

Secondary structure (DSSP, 8-state):
--STTSTTS---------------------------HHHHHHHHHHHHHHHHHHHHTTT-HHHHHHHHHHHHHHHHHTTT-HHHHHHHHHHHHHHTT--HHHHHHHHHT-

Organism: Shewanella halifaxensis (strain HAW-EB4) (NCBI:txid458817)

Foldseek 3Di:
DPPVPPVPPPPDDDDDDDDDDDDDPPPPPPVQLADDPLLLVLLLQLLLLQLLLVLCCVPPVPLSVVSNVSSVVSCVVVVPGSNSVVSNVVNNVVSNPDDNVNSVVVSVVD

Sequence (110 aa):
MNELRRLVSSLIVPTSVWLVGGAMFGLTVASDAHAGFDEKVAASFAAKYEVCALKLKDSNPIMAITLKAKADEISRDKLGGGGYIKAFKKEKKKAWLINKKQCRKFARNI